Protein AF-A0A843JTX2-F1 (afdb_monomer_lite)

Secondary structure (DSSP, 8-state):
-PPPPHHHH-TTHHHHHHHHHTT--HHHHHHHHHHHH-----HHHHHHHHHHT--HHHHHHHHHHHHHHHHHHHHHHHHHHHHHHHHHHHHHHHHHHHHHHHHHHHHHHHHHHTT--

Structure (mmCIF, N/CA/C/O backbone):
data_AF-A0A843JTX2-F1
#
_entry.id   AF-A0A843JTX2-F1
#
loop_
_atom_site.group_PDB
_atom_site.id
_atom_site.type_symbol
_atom_site.label_atom_id
_atom_site.label_alt_id
_atom_site.label_comp_id
_atom_site.label_asym_id
_atom_site.label_entity_id
_atom_site.label_seq_id
_atom_site.pdbx_PDB_ins_code
_atom_site.Cartn_x
_atom_site.Cartn_y
_atom_site.Cartn_z
_atom_site.occupancy
_atom_site.B_iso_or_equiv
_atom_site.auth_seq_id
_atom_site.auth_comp_id
_atom_site.auth_asym_id
_atom_site.auth_atom_id
_atom_site.pdbx_PDB_model_num
ATOM 1 N N . MET A 1 1 ? -1.278 -16.290 30.632 1.00 56.28 1 MET A N 1
ATOM 2 C CA . MET A 1 1 ? -1.118 -15.444 29.424 1.00 56.28 1 MET A CA 1
ATOM 3 C C . MET A 1 1 ? -1.888 -14.149 29.629 1.00 56.28 1 MET A C 1
ATOM 5 O O . MET A 1 1 ? -2.967 -14.223 30.205 1.00 56.28 1 MET A O 1
ATOM 9 N N . PRO A 1 2 ? -1.372 -12.987 29.195 1.00 69.88 2 PRO A N 1
ATOM 10 C CA . PRO A 1 2 ? -2.163 -11.760 29.187 1.00 69.88 2 PRO A CA 1
ATOM 11 C C . PRO A 1 2 ? -3.380 -11.914 28.252 1.00 69.88 2 PRO A C 1
ATOM 13 O O . PRO A 1 2 ? -3.271 -12.606 27.235 1.00 69.88 2 PRO A O 1
ATOM 16 N N . PRO A 1 3 ? -4.532 -11.305 28.583 1.00 78.19 3 PRO A N 1
ATOM 17 C CA . PRO A 1 3 ? -5.729 -11.385 27.753 1.00 78.19 3 PRO A CA 1
ATOM 18 C C . PRO A 1 3 ? -5.487 -10.757 26.373 1.00 78.19 3 PRO A C 1
ATOM 20 O O . PRO A 1 3 ? -4.837 -9.713 26.260 1.00 78.19 3 PRO A O 1
ATOM 23 N N . LYS A 1 4 ? -6.016 -11.401 25.323 1.00 81.12 4 LYS A N 1
ATOM 24 C CA . LYS A 1 4 ? -5.982 -10.872 23.950 1.00 81.12 4 LYS A CA 1
ATOM 25 C C . LYS A 1 4 ? -6.762 -9.561 23.877 1.00 81.12 4 LYS A C 1
ATOM 27 O O . LYS A 1 4 ? -7.789 -9.396 24.536 1.00 81.12 4 LYS A O 1
ATOM 32 N N . SER A 1 5 ? -6.269 -8.618 23.081 1.00 84.38 5 SER A N 1
ATOM 33 C CA . SER A 1 5 ? -6.953 -7.332 22.906 1.00 84.38 5 SER A CA 1
ATOM 34 C C . SER A 1 5 ? -8.237 -7.500 22.087 1.00 84.38 5 SER A C 1
ATOM 36 O O . SER A 1 5 ? -8.324 -8.400 21.257 1.00 84.38 5 SER A O 1
ATOM 38 N N . LYS A 1 6 ? -9.213 -6.593 22.250 1.00 85.75 6 LYS A N 1
ATOM 39 C CA . LYS A 1 6 ? -10.437 -6.596 21.422 1.00 85.75 6 LYS A CA 1
ATOM 40 C C . LYS A 1 6 ? -10.142 -6.561 19.918 1.00 85.75 6 LYS A C 1
ATOM 42 O O . LYS A 1 6 ? -10.883 -7.147 19.150 1.00 85.75 6 LYS A O 1
ATOM 47 N N . VAL A 1 7 ? -9.036 -5.927 19.523 1.00 88.38 7 VAL A N 1
ATOM 48 C CA . VAL A 1 7 ? -8.571 -5.896 18.129 1.00 88.38 7 VAL A CA 1
ATOM 49 C C . VAL A 1 7 ? -8.230 -7.303 17.634 1.00 88.38 7 VAL A C 1
ATOM 51 O O . VAL A 1 7 ? -8.667 -7.689 16.564 1.00 88.38 7 VAL A O 1
ATOM 54 N N . GLU A 1 8 ? -7.499 -8.091 18.427 1.00 86.75 8 GLU A N 1
ATOM 55 C CA . GLU A 1 8 ? -7.078 -9.463 18.078 1.00 86.75 8 GLU A CA 1
ATOM 56 C C . GLU A 1 8 ? -8.222 -10.486 18.122 1.00 86.75 8 GLU A C 1
ATOM 58 O O . GLU A 1 8 ? -8.063 -11.601 17.632 1.00 86.75 8 GLU A O 1
ATOM 63 N N . LEU A 1 9 ? -9.341 -10.134 18.757 1.00 89.88 9 LEU A N 1
ATOM 64 C CA . LEU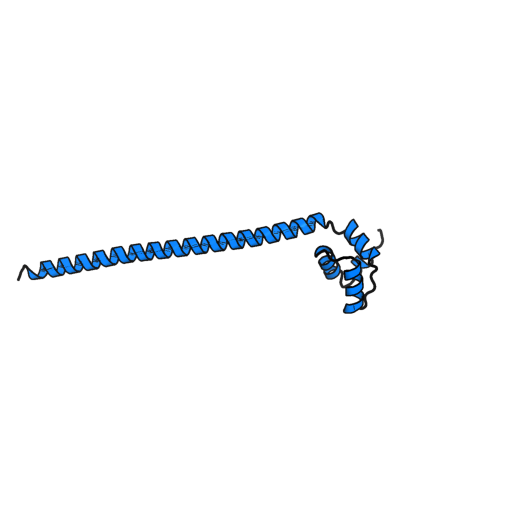 A 1 9 ? -10.541 -10.967 18.850 1.00 89.88 9 LEU A CA 1
ATOM 65 C C . LEU A 1 9 ? -11.588 -10.617 17.784 1.00 89.88 9 LEU A C 1
ATOM 67 O O . LEU A 1 9 ? -12.553 -11.360 17.632 1.00 89.88 9 LEU A O 1
ATOM 71 N N . SER A 1 10 ? -11.410 -9.504 17.071 1.00 90.62 10 SER A N 1
ATOM 72 C CA . SER A 1 10 ? -12.310 -9.086 15.999 1.00 90.62 10 SER A CA 1
ATOM 73 C C . SER A 1 10 ? -12.211 -10.040 14.808 1.00 90.62 10 SER A C 1
ATOM 75 O O . SER A 1 10 ? -11.118 -10.444 14.404 1.00 90.62 10 SER A O 1
ATOM 77 N N . ILE A 1 11 ? -13.357 -10.352 14.200 1.00 93.00 11 ILE A N 1
ATOM 78 C CA . ILE A 1 11 ? -13.433 -11.085 12.924 1.00 93.00 11 ILE A CA 1
ATOM 79 C C . ILE A 1 11 ? -12.762 -10.268 11.805 1.00 93.00 11 ILE A C 1
ATOM 81 O O . ILE A 1 11 ? -12.136 -10.827 10.906 1.00 93.00 11 ILE A O 1
ATOM 85 N N . HIS A 1 12 ? -12.801 -8.939 11.918 1.00 92.81 12 HIS A N 1
ATOM 86 C CA . HIS A 1 12 ? -12.227 -7.980 10.975 1.00 92.81 12 HIS A CA 1
ATOM 87 C C . HIS A 1 12 ? -10.762 -7.641 11.289 1.00 92.81 12 HIS A C 1
ATOM 89 O O . HIS A 1 12 ? -10.227 -6.643 10.810 1.00 92.81 12 HIS A O 1
ATOM 95 N N . TYR A 1 13 ? -10.072 -8.469 12.083 1.00 90.81 13 TYR A N 1
ATOM 96 C CA . TYR A 1 13 ? -8.693 -8.229 12.516 1.00 90.81 13 TYR A CA 1
ATOM 97 C C . TYR A 1 13 ? -7.739 -7.840 11.374 1.00 90.81 13 TYR A C 1
ATOM 99 O O . TYR A 1 13 ? -7.014 -6.850 11.490 1.00 90.81 13 TYR A O 1
ATOM 107 N N . ASN A 1 14 ? -7.741 -8.596 10.270 1.00 87.94 14 ASN A N 1
ATOM 108 C CA . ASN A 1 14 ? -6.837 -8.349 9.140 1.00 87.94 14 ASN A CA 1
ATOM 109 C C . ASN A 1 14 ? -7.071 -6.965 8.522 1.00 87.94 14 ASN A C 1
ATOM 111 O O . ASN A 1 14 ? -6.127 -6.217 8.282 1.00 87.94 14 ASN A O 1
ATOM 115 N N . GLU A 1 15 ? -8.335 -6.597 8.345 1.00 91.06 15 GLU A N 1
ATOM 116 C CA . GLU A 1 15 ? -8.736 -5.314 7.780 1.00 91.06 15 GLU A CA 1
ATOM 117 C C . GLU A 1 15 ? -8.380 -4.146 8.707 1.00 91.06 15 GLU A C 1
ATOM 119 O O . GLU A 1 15 ? -7.826 -3.137 8.267 1.00 91.06 15 GLU A O 1
ATOM 124 N N . ILE A 1 16 ? -8.592 -4.308 10.017 1.00 91.19 16 ILE A N 1
ATOM 125 C CA . ILE A 1 16 ? -8.168 -3.331 11.026 1.00 91.19 16 ILE A CA 1
ATOM 126 C C . ILE A 1 16 ? -6.660 -3.095 10.938 1.00 91.19 16 ILE A C 1
ATOM 128 O O . ILE A 1 16 ? -6.200 -1.948 10.938 1.00 91.19 16 ILE A O 1
ATOM 132 N N . VAL A 1 17 ? -5.877 -4.173 10.864 1.00 89.69 17 VAL A N 1
ATOM 133 C CA . VAL A 1 17 ? -4.420 -4.099 10.731 1.00 89.69 17 VAL A CA 1
ATOM 134 C C . VAL A 1 17 ? -4.036 -3.361 9.451 1.00 89.69 17 VAL A C 1
ATOM 136 O O . VAL A 1 17 ? -3.211 -2.445 9.514 1.00 89.69 17 VAL A O 1
ATOM 139 N N . ASP A 1 18 ? -4.658 -3.686 8.321 1.00 89.31 18 ASP A N 1
ATOM 140 C CA . ASP A 1 18 ? -4.372 -3.056 7.033 1.00 89.31 18 ASP A CA 1
ATOM 141 C C . ASP A 1 18 ? -4.687 -1.559 7.031 1.00 89.31 18 ASP A C 1
ATOM 143 O O . ASP A 1 18 ? -3.856 -0.758 6.590 1.00 89.31 18 ASP A O 1
ATOM 147 N N . LEU A 1 19 ? -5.820 -1.148 7.607 1.00 90.56 19 LEU A N 1
ATOM 148 C CA . LEU A 1 19 ? -6.178 0.262 7.759 1.00 90.56 19 LEU A CA 1
ATOM 149 C C . LEU A 1 19 ? -5.172 1.006 8.648 1.00 90.56 19 LEU A C 1
ATOM 151 O O . LEU A 1 19 ? -4.711 2.100 8.306 1.00 90.56 19 LEU A O 1
ATOM 155 N N . LEU A 1 20 ? -4.766 0.413 9.774 1.00 89.44 20 LEU A N 1
ATOM 156 C CA . LEU A 1 20 ? -3.766 1.015 10.662 1.00 89.44 20 LEU A CA 1
ATOM 157 C C . LEU A 1 20 ? -2.383 1.113 9.990 1.00 89.44 20 LEU A C 1
ATOM 159 O O . LEU A 1 20 ? -1.677 2.111 10.185 1.00 89.44 20 LEU A O 1
ATOM 163 N N . LEU A 1 21 ? -2.007 0.121 9.174 1.00 84.88 21 LEU A N 1
ATOM 164 C CA . LEU A 1 21 ? -0.782 0.092 8.363 1.00 84.88 21 LEU A CA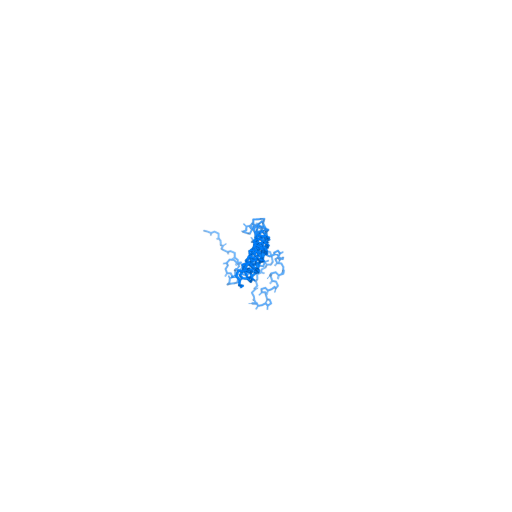 1
ATOM 165 C C . LEU A 1 21 ? -0.845 0.993 7.121 1.00 84.88 21 LEU A C 1
ATOM 167 O O . LEU A 1 21 ? 0.195 1.369 6.568 1.00 84.88 21 LEU A O 1
ATOM 171 N N . ALA A 1 22 ? -2.039 1.348 6.650 1.00 85.31 22 ALA A N 1
ATOM 172 C CA . ALA A 1 22 ? -2.244 2.366 5.622 1.00 85.31 22 ALA A CA 1
ATOM 173 C C . ALA A 1 22 ? -1.967 3.784 6.144 1.00 85.31 22 ALA A C 1
ATOM 175 O O . ALA A 1 22 ? -1.773 4.697 5.349 1.00 85.31 22 ALA A O 1
ATOM 176 N N . GLY A 1 23 ? -1.861 3.949 7.465 1.00 85.50 23 GLY A N 1
ATOM 177 C CA . GLY A 1 23 ? -1.608 5.232 8.110 1.00 85.50 23 GLY A CA 1
ATOM 178 C C . GLY A 1 23 ? -2.859 5.862 8.711 1.00 85.50 23 GLY A C 1
ATOM 179 O O . GLY A 1 23 ? -2.743 6.922 9.326 1.00 85.50 23 GLY A O 1
ATOM 180 N N . ASN A 1 24 ? -4.017 5.198 8.626 1.00 90.88 24 ASN A N 1
ATOM 181 C CA . ASN A 1 24 ? -5.256 5.717 9.188 1.00 90.88 24 ASN A CA 1
ATOM 182 C C . ASN A 1 24 ? -5.150 5.902 10.711 1.00 90.88 24 ASN A C 1
ATOM 184 O O . ASN A 1 24 ? -4.379 5.228 11.420 1.00 90.88 24 ASN A O 1
ATOM 188 N N . SER A 1 25 ? -5.906 6.877 11.216 1.00 92.19 25 SER A N 1
ATOM 189 C CA . SER A 1 25 ? -5.971 7.172 12.646 1.00 92.19 25 SER A CA 1
ATOM 190 C C . SER A 1 25 ? -6.851 6.145 13.362 1.00 92.19 25 SER A C 1
ATOM 192 O O . SER A 1 25 ? -7.812 5.639 12.790 1.00 92.19 25 SER A O 1
ATOM 194 N N . GLY A 1 26 ? -6.572 5.862 14.640 1.00 93.12 26 GLY A N 1
ATOM 195 C CA . GLY A 1 26 ? -7.429 4.969 15.426 1.00 93.12 26 GLY A CA 1
ATOM 196 C C . GLY A 1 26 ? -8.870 5.475 15.572 1.00 93.12 26 GLY A C 1
ATOM 197 O O . GLY A 1 26 ? -9.761 4.668 15.787 1.00 93.12 26 GLY A O 1
ATOM 198 N N . ARG A 1 27 ? -9.112 6.790 15.433 1.00 95.88 27 ARG A N 1
ATOM 199 C CA . ARG A 1 27 ? -10.469 7.366 15.404 1.00 95.88 27 ARG A CA 1
ATOM 200 C C . ARG A 1 27 ? -11.193 6.981 14.120 1.00 95.88 27 ARG A C 1
ATOM 202 O O . ARG A 1 27 ? -12.246 6.376 14.198 1.00 95.88 27 ARG A O 1
ATOM 209 N N . TYR A 1 28 ? -10.556 7.213 12.972 1.00 96.56 28 TYR A N 1
ATOM 210 C CA . TYR A 1 28 ? -11.109 6.822 11.676 1.00 96.56 28 TYR A CA 1
ATOM 211 C C . TYR A 1 28 ? -11.454 5.330 11.634 1.00 96.56 28 TYR A C 1
ATOM 213 O O . TYR A 1 28 ? -12.549 4.963 11.237 1.00 96.56 28 TYR A O 1
ATOM 221 N N . VAL A 1 29 ? -10.539 4.469 12.092 1.00 95.50 29 VAL A N 1
ATOM 222 C CA . VAL A 1 29 ? -10.774 3.018 12.094 1.00 95.50 29 VAL A CA 1
ATOM 223 C C . VAL A 1 29 ? -11.887 2.629 13.074 1.00 95.50 29 VAL A C 1
ATOM 225 O O . VAL A 1 29 ? -12.692 1.766 12.758 1.00 95.50 29 VAL A O 1
ATOM 228 N N . SER A 1 30 ? -11.973 3.280 14.237 1.00 96.50 30 SER A N 1
ATOM 229 C CA . SER A 1 30 ? -13.077 3.079 15.188 1.00 96.50 30 SER A CA 1
ATOM 230 C C . SER A 1 30 ? -14.431 3.427 14.568 1.00 96.50 30 SER A C 1
ATOM 232 O O . SER A 1 30 ? -15.382 2.671 14.735 1.00 96.50 30 SER A O 1
ATOM 234 N N . ASP A 1 31 ? -14.515 4.563 13.878 1.00 97.19 31 ASP A N 1
ATOM 235 C CA . ASP A 1 31 ? -15.758 5.028 13.259 1.00 97.19 31 ASP A CA 1
ATOM 236 C C . ASP A 1 31 ? -16.135 4.143 12.064 1.00 97.19 31 ASP A C 1
ATOM 238 O O . ASP A 1 31 ? -17.291 3.769 11.912 1.00 97.19 31 ASP A O 1
ATOM 242 N N . TYR A 1 32 ? -15.149 3.729 11.264 1.00 96.06 32 TYR A N 1
ATOM 243 C CA . TYR A 1 32 ? -15.330 2.795 10.153 1.00 96.06 32 TYR A CA 1
ATOM 244 C C . TYR A 1 32 ? -15.920 1.455 10.610 1.00 96.06 32 TYR A C 1
ATOM 246 O O . TYR A 1 32 ? -16.930 1.014 10.072 1.00 96.06 32 TYR A O 1
ATOM 254 N N . LEU A 1 33 ? -15.344 0.837 11.647 1.00 95.62 33 LEU A N 1
ATOM 255 C CA . LEU A 1 33 ? -15.841 -0.432 12.189 1.00 95.62 33 LEU A CA 1
ATOM 256 C C . LEU A 1 33 ? -17.266 -0.319 12.735 1.00 95.62 33 LEU A C 1
ATOM 258 O O . LEU A 1 33 ? -18.065 -1.244 12.585 1.00 95.62 33 LEU A O 1
ATOM 262 N N . LEU A 1 34 ? -17.584 0.816 13.359 1.00 95.75 34 LEU A N 1
ATOM 263 C CA . LEU A 1 34 ? -18.922 1.071 13.870 1.00 95.75 34 LEU A CA 1
ATOM 264 C C . LEU A 1 34 ? -19.933 1.250 12.731 1.00 95.75 34 LEU A C 1
ATOM 266 O O . LEU A 1 34 ? -21.047 0.754 12.837 1.00 95.75 34 LEU A O 1
ATOM 270 N N . ASN A 1 35 ? -19.553 1.933 11.654 1.00 96.12 35 ASN A N 1
ATOM 271 C CA . ASN A 1 35 ? -20.463 2.234 10.553 1.00 96.12 35 ASN A CA 1
ATOM 272 C C . ASN A 1 35 ? -20.680 1.036 9.620 1.00 96.12 35 ASN A C 1
ATOM 274 O O . ASN A 1 35 ? -21.816 0.769 9.244 1.00 96.12 35 ASN A O 1
ATOM 278 N N . GLU A 1 36 ? -19.619 0.309 9.266 1.00 96.06 36 GLU A N 1
ATOM 279 C CA . GLU A 1 36 ? -19.704 -0.796 8.299 1.00 96.06 36 GLU A CA 1
ATOM 280 C C . GLU A 1 36 ? -20.129 -2.117 8.944 1.00 96.06 36 GLU A C 1
ATOM 282 O O . GLU A 1 36 ? -20.899 -2.882 8.367 1.00 96.06 36 GLU A O 1
ATOM 287 N N . TYR A 1 37 ? -19.640 -2.393 10.156 1.00 94.38 37 TYR A N 1
ATOM 288 C CA . TYR A 1 37 ? -19.790 -3.704 10.795 1.00 94.38 37 TYR A CA 1
ATOM 289 C C . TYR A 1 37 ? -20.550 -3.651 12.122 1.00 94.38 37 TYR A C 1
ATOM 291 O O . TYR A 1 37 ? -20.724 -4.680 12.775 1.00 94.38 37 TYR A O 1
ATOM 299 N N . ASN A 1 38 ? -20.994 -2.461 12.547 1.00 93.69 38 ASN A N 1
ATOM 300 C CA . ASN A 1 38 ? -21.580 -2.230 13.869 1.00 93.69 38 ASN A CA 1
ATOM 301 C C . ASN A 1 38 ? -20.674 -2.732 15.019 1.00 93.69 38 ASN A C 1
ATOM 303 O O . ASN A 1 38 ? -21.142 -3.090 16.103 1.00 93.69 38 ASN A O 1
ATOM 307 N N . GLU A 1 39 ? -19.354 -2.768 14.791 1.00 92.00 39 GLU A N 1
ATOM 308 C CA . GLU A 1 39 ? -18.375 -3.281 15.744 1.00 92.00 39 GLU A CA 1
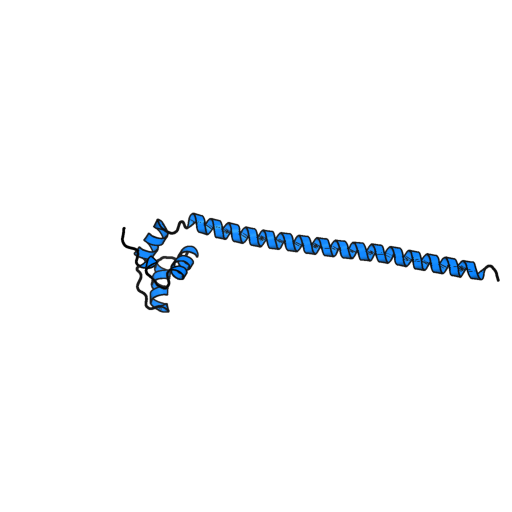ATOM 309 C C . GLU A 1 39 ? -17.754 -2.136 16.553 1.00 92.00 39 GLU A C 1
ATOM 311 O O . GLU A 1 39 ? -17.087 -1.239 16.035 1.00 92.00 39 GLU A O 1
ATOM 316 N N . LYS A 1 40 ? -17.925 -2.182 17.879 1.00 93.69 40 LYS A N 1
ATOM 317 C CA . LYS A 1 40 ? -17.447 -1.120 18.771 1.00 93.69 40 LYS A CA 1
ATOM 318 C C . LYS A 1 40 ? -16.066 -1.422 19.351 1.00 93.69 40 LYS A C 1
ATOM 320 O O . LYS A 1 40 ? -15.934 -1.987 20.443 1.00 93.69 40 LYS A O 1
ATOM 325 N N . ILE A 1 41 ? -15.026 -0.936 18.676 1.00 93.75 41 ILE A N 1
ATOM 326 C CA . ILE A 1 41 ? -13.646 -0.930 19.184 1.00 93.75 41 ILE A CA 1
ATOM 327 C C . ILE A 1 41 ? -13.218 0.501 19.494 1.00 93.75 41 ILE A C 1
ATOM 329 O O . ILE A 1 41 ? -13.302 1.379 18.650 1.00 93.75 41 ILE A O 1
ATOM 333 N N . SER A 1 42 ? -12.712 0.760 20.704 1.00 94.69 42 SER A N 1
ATOM 334 C CA . SER A 1 42 ? -12.292 2.119 21.057 1.00 94.69 42 SER A CA 1
ATOM 335 C C . SER A 1 42 ? -11.037 2.550 20.291 1.00 94.69 42 SER A C 1
ATOM 337 O O . SER A 1 42 ? -10.052 1.811 20.201 1.00 94.69 42 SER A O 1
ATOM 339 N N . TYR A 1 43 ? -11.009 3.809 19.846 1.00 94.25 43 TYR A N 1
ATOM 340 C CA . TYR A 1 43 ? -9.819 4.415 19.237 1.00 94.25 43 TYR A CA 1
ATOM 341 C C . TYR A 1 43 ? -8.564 4.303 20.125 1.00 94.25 43 TYR A C 1
ATOM 343 O O . TYR A 1 43 ? -7.445 4.206 19.620 1.00 94.25 43 TYR A O 1
ATOM 351 N N . LYS A 1 44 ? -8.732 4.287 21.460 1.00 94.19 44 LYS A N 1
ATOM 352 C CA . LYS A 1 44 ? -7.637 4.063 22.417 1.00 94.19 44 LYS A CA 1
ATOM 353 C C . LYS A 1 44 ? -7.055 2.656 22.277 1.00 94.19 44 LYS A C 1
ATOM 355 O O . LYS A 1 44 ? -5.836 2.525 22.226 1.00 94.19 44 LYS A O 1
ATOM 360 N N . ALA A 1 45 ? -7.897 1.625 22.180 1.00 92.31 45 ALA A N 1
ATOM 361 C CA . ALA A 1 45 ? -7.442 0.250 21.983 1.00 92.31 45 ALA A CA 1
ATOM 362 C C . ALA A 1 45 ? -6.683 0.098 20.657 1.00 92.31 45 ALA A C 1
ATOM 364 O O . ALA A 1 45 ? -5.596 -0.477 20.642 1.00 92.31 45 ALA A O 1
ATOM 365 N N . LEU A 1 46 ? -7.197 0.700 19.580 1.00 93.81 46 LEU A N 1
ATOM 366 C CA . LEU A 1 46 ? -6.551 0.714 18.264 1.00 93.81 46 LEU A CA 1
ATOM 367 C C . LEU A 1 46 ? -5.191 1.421 18.295 1.00 93.81 46 LEU A C 1
ATOM 369 O O . LEU A 1 46 ? -4.213 0.907 17.758 1.00 93.81 46 LEU A O 1
ATOM 373 N N . ASN A 1 47 ? -5.091 2.568 18.970 1.00 91.50 47 ASN A N 1
ATOM 374 C CA . ASN A 1 47 ? -3.827 3.296 19.101 1.00 91.50 47 ASN A CA 1
ATOM 375 C C . ASN A 1 47 ? -2.797 2.532 19.945 1.00 91.50 47 ASN A C 1
ATOM 377 O O . ASN A 1 47 ? -1.624 2.481 19.578 1.00 91.50 47 ASN A O 1
ATOM 381 N N . THR A 1 48 ? -3.219 1.910 21.049 1.00 90.19 48 THR A N 1
ATOM 382 C CA . THR A 1 48 ? -2.346 1.063 21.875 1.00 90.19 48 THR A CA 1
ATOM 383 C C . THR A 1 48 ? -1.861 -0.150 21.089 1.00 90.19 48 THR A C 1
ATOM 385 O O . THR A 1 48 ? -0.670 -0.456 21.104 1.00 90.19 48 THR A O 1
ATOM 388 N N . TYR A 1 49 ? -2.755 -0.804 20.345 1.00 90.06 49 TYR A N 1
ATOM 389 C CA . TYR A 1 49 ? -2.401 -1.907 19.458 1.00 90.06 49 TYR A CA 1
ATOM 390 C C . TYR A 1 49 ? -1.403 -1.452 18.381 1.00 90.06 49 TYR A C 1
ATOM 392 O O . TYR A 1 49 ? -0.336 -2.047 18.225 1.00 90.06 49 TYR A O 1
ATOM 400 N N . LYS A 1 50 ? -1.676 -0.324 17.716 1.00 87.81 50 LYS A N 1
ATOM 401 C CA . LYS A 1 50 ? -0.777 0.281 16.726 1.00 87.81 50 LYS A CA 1
ATOM 402 C C . LYS A 1 50 ? 0.600 0.606 17.304 1.00 87.81 50 LYS A C 1
ATOM 404 O O . LYS A 1 50 ? 1.589 0.429 16.612 1.00 87.81 50 LYS A O 1
ATOM 409 N N . LYS A 1 51 ? 0.685 1.061 18.555 1.00 84.75 51 LYS A N 1
ATOM 410 C CA . LYS A 1 51 ? 1.960 1.380 19.215 1.00 84.75 51 LYS A CA 1
ATOM 411 C C . LYS A 1 51 ? 2.744 0.128 19.624 1.00 84.75 51 LYS A C 1
ATOM 413 O O . LYS A 1 51 ? 3.960 0.102 19.467 1.00 84.75 51 LYS A O 1
ATOM 418 N N . ASN A 1 52 ? 2.059 -0.881 20.162 1.00 83.06 52 ASN A N 1
ATOM 419 C CA . ASN A 1 52 ? 2.696 -2.020 20.831 1.00 83.06 52 ASN A CA 1
ATOM 420 C C . ASN A 1 52 ? 2.907 -3.233 19.918 1.00 83.06 52 ASN A C 1
ATOM 422 O O . ASN A 1 52 ? 3.809 -4.030 20.160 1.00 83.06 52 ASN A O 1
ATOM 426 N N . LYS A 1 53 ? 2.046 -3.414 18.912 1.00 80.12 53 LYS A N 1
ATOM 427 C CA . LY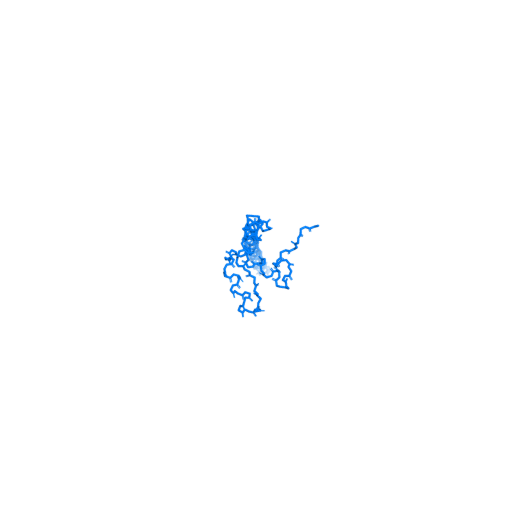S A 1 53 ? 2.012 -4.608 18.054 1.00 80.12 53 LYS A CA 1
ATOM 428 C C . LYS A 1 53 ? 2.370 -4.296 16.608 1.00 80.12 53 LYS A C 1
ATOM 430 O O . LYS A 1 53 ? 3.027 -5.103 15.957 1.00 80.12 53 LYS A O 1
ATOM 435 N N . LEU A 1 54 ? 2.002 -3.115 16.112 1.00 74.62 54 LEU A N 1
ATOM 436 C CA . LEU A 1 54 ? 2.392 -2.687 14.773 1.00 74.62 54 LEU A CA 1
ATOM 437 C C . LEU A 1 54 ? 3.706 -1.917 14.847 1.00 74.62 54 LEU A C 1
ATOM 439 O O . LEU A 1 54 ? 3.766 -0.758 15.243 1.00 74.62 54 LEU A O 1
ATOM 443 N N . ASN A 1 55 ? 4.790 -2.541 14.393 1.00 66.44 55 ASN A N 1
ATOM 444 C CA . ASN A 1 55 ? 6.022 -1.806 14.143 1.00 66.44 55 ASN A CA 1
ATOM 445 C C . ASN A 1 55 ? 5.855 -1.007 12.837 1.00 66.44 55 ASN A C 1
ATOM 447 O O . ASN A 1 55 ? 6.346 -1.395 11.776 1.00 66.44 55 ASN A O 1
ATOM 451 N N . VAL A 1 56 ? 5.096 0.095 12.903 1.00 58.91 56 VAL A N 1
ATOM 452 C CA . VAL A 1 56 ? 4.702 0.932 11.753 1.00 58.91 56 VAL A CA 1
ATOM 453 C C . VAL A 1 56 ? 5.926 1.367 10.934 1.00 58.91 56 VAL A C 1
ATOM 455 O O . VAL A 1 56 ? 5.857 1.433 9.709 1.00 58.91 56 VAL A O 1
ATOM 458 N N . LYS A 1 57 ? 7.089 1.554 11.580 1.00 56.69 57 LYS A N 1
ATOM 459 C CA . LYS A 1 57 ? 8.369 1.833 10.903 1.00 56.69 57 LYS A CA 1
ATOM 460 C C . LYS A 1 57 ? 8.816 0.696 9.976 1.00 56.69 57 LYS A C 1
ATOM 462 O O . LYS A 1 57 ? 9.307 0.968 8.884 1.00 56.69 57 LYS A O 1
ATOM 467 N N . ALA A 1 58 ? 8.650 -0.563 10.377 1.00 56.69 58 ALA A N 1
ATOM 468 C CA . ALA A 1 58 ? 9.034 -1.718 9.566 1.00 56.69 58 ALA A CA 1
ATOM 469 C C . ALA A 1 58 ? 8.089 -1.915 8.368 1.00 56.69 58 ALA A C 1
ATOM 471 O O . ALA A 1 58 ? 8.545 -2.187 7.258 1.00 56.69 58 ALA A O 1
ATOM 472 N N . ALA A 1 59 ? 6.784 -1.715 8.561 1.00 56.91 59 ALA A N 1
ATOM 473 C CA . ALA A 1 59 ? 5.796 -1.841 7.490 1.00 56.91 59 ALA A CA 1
ATOM 474 C C . ALA A 1 59 ? 5.862 -0.685 6.474 1.00 56.91 59 ALA A C 1
ATOM 476 O O . ALA A 1 59 ? 5.783 -0.921 5.268 1.00 56.91 59 ALA A O 1
ATOM 477 N N . ALA A 1 60 ? 6.097 0.551 6.930 1.00 59.09 60 ALA A N 1
ATOM 478 C CA . ALA A 1 60 ? 6.341 1.691 6.045 1.00 59.09 60 ALA A CA 1
ATOM 479 C C . ALA A 1 60 ? 7.603 1.480 5.192 1.00 59.09 60 ALA A C 1
ATOM 481 O O . ALA A 1 60 ? 7.565 1.683 3.979 1.00 59.09 60 ALA A O 1
ATOM 482 N N . LYS A 1 61 ? 8.691 0.970 5.794 1.00 55.44 61 LYS A N 1
ATOM 483 C CA . LYS A 1 61 ? 9.896 0.561 5.053 1.00 55.44 61 LYS A CA 1
ATOM 484 C C . LYS A 1 61 ? 9.587 -0.511 4.003 1.00 55.44 61 LYS A C 1
ATOM 486 O O . LYS A 1 61 ? 10.037 -0.379 2.871 1.00 55.44 61 LYS A O 1
ATOM 491 N N . ARG A 1 62 ? 8.777 -1.528 4.328 1.00 60.84 62 ARG A N 1
ATOM 492 C CA . ARG A 1 62 ? 8.359 -2.555 3.353 1.00 60.84 62 ARG A CA 1
ATOM 493 C C . ARG A 1 62 ? 7.578 -1.961 2.177 1.00 60.84 62 ARG A C 1
ATOM 495 O O . ARG A 1 62 ? 7.919 -2.267 1.041 1.00 60.84 62 ARG A O 1
ATOM 502 N N . LYS A 1 63 ? 6.609 -1.068 2.418 1.00 61.41 63 LYS A N 1
ATOM 503 C CA . LYS A 1 63 ? 5.860 -0.389 1.339 1.00 61.41 63 LYS A CA 1
ATOM 504 C C . LYS A 1 63 ? 6.759 0.478 0.447 1.00 61.41 63 LYS A C 1
ATOM 506 O O . LYS A 1 63 ? 6.542 0.528 -0.763 1.00 61.41 63 LYS A O 1
ATOM 511 N N . ILE A 1 64 ? 7.767 1.143 1.018 1.00 59.59 64 ILE A N 1
ATOM 512 C CA . ILE A 1 64 ? 8.761 1.912 0.247 1.00 59.59 64 ILE A CA 1
ATOM 513 C C . ILE A 1 64 ? 9.580 0.971 -0.645 1.00 59.59 64 ILE A C 1
ATOM 515 O O . ILE A 1 64 ? 9.632 1.184 -1.855 1.00 59.59 64 ILE A O 1
ATOM 519 N N . ILE A 1 65 ? 10.115 -0.116 -0.079 1.00 60.84 65 ILE A N 1
ATOM 520 C CA . ILE A 1 65 ? 10.880 -1.130 -0.821 1.00 60.84 65 ILE A CA 1
ATOM 521 C C . ILE A 1 65 ? 10.033 -1.753 -1.939 1.00 60.84 65 ILE A C 1
ATOM 523 O O . ILE A 1 65 ? 10.519 -1.973 -3.045 1.00 60.84 65 ILE A O 1
ATOM 527 N N . GLU A 1 66 ? 8.752 -2.025 -1.694 1.00 66.81 66 GLU A N 1
ATOM 528 C CA . GLU A 1 66 ? 7.861 -2.604 -2.700 1.00 66.81 66 GLU A CA 1
ATOM 529 C C . GLU A 1 66 ? 7.570 -1.624 -3.852 1.00 66.81 66 GLU A C 1
ATOM 531 O O . GLU A 1 66 ? 7.590 -2.013 -5.024 1.00 66.81 66 GLU A O 1
ATOM 536 N N . LYS A 1 67 ? 7.372 -0.331 -3.548 1.00 67.56 67 LYS A N 1
ATOM 537 C CA . LYS A 1 67 ? 7.261 0.727 -4.568 1.00 67.56 67 LYS A CA 1
ATOM 538 C C . LYS A 1 67 ? 8.548 0.868 -5.381 1.00 67.56 67 LYS A C 1
ATOM 540 O O . LYS A 1 67 ? 8.475 1.025 -6.601 1.00 67.56 67 LYS A O 1
ATOM 545 N N . GLU A 1 68 ? 9.711 0.797 -4.740 1.00 62.41 68 GLU A N 1
ATOM 546 C CA . GLU A 1 68 ? 11.006 0.837 -5.425 1.00 62.41 68 GLU A CA 1
ATOM 547 C C . GLU A 1 68 ? 11.215 -0.382 -6.322 1.00 62.41 68 GLU A C 1
ATOM 549 O O . GLU A 1 68 ? 11.571 -0.213 -7.487 1.00 62.41 68 GLU A O 1
ATOM 554 N N . LYS A 1 69 ? 10.890 -1.592 -5.847 1.00 60.25 69 LYS A N 1
ATOM 555 C CA . LYS A 1 69 ? 10.918 -2.815 -6.664 1.00 60.25 69 LYS A CA 1
ATOM 556 C C . LYS A 1 69 ? 10.022 -2.692 -7.895 1.00 60.25 69 LYS A C 1
ATOM 558 O O . LYS A 1 69 ? 10.484 -2.952 -9.003 1.00 60.25 69 LYS A O 1
ATOM 563 N N . LYS A 1 70 ? 8.777 -2.222 -7.742 1.00 65.25 70 LYS A N 1
ATOM 564 C CA . LYS A 1 70 ? 7.858 -1.996 -8.878 1.00 65.25 70 LYS A CA 1
ATOM 565 C C . LYS A 1 70 ? 8.416 -0.975 -9.877 1.00 65.25 70 LYS A C 1
ATOM 567 O O . LYS A 1 70 ? 8.312 -1.179 -11.087 1.00 65.25 70 LYS A O 1
ATOM 572 N N . ARG A 1 71 ? 9.058 0.099 -9.401 1.00 65.56 71 ARG A N 1
ATOM 573 C CA . ARG A 1 71 ? 9.742 1.079 -10.267 1.00 65.56 71 ARG A CA 1
ATOM 574 C C . ARG A 1 71 ? 10.939 0.472 -11.002 1.00 65.56 71 ARG A C 1
ATOM 576 O O . ARG A 1 71 ? 11.090 0.728 -12.195 1.00 65.56 71 ARG A O 1
ATOM 583 N N . LEU A 1 72 ? 11.758 -0.330 -10.324 1.00 59.31 72 LEU A N 1
ATOM 584 C CA . LEU A 1 72 ? 12.908 -1.022 -10.914 1.00 59.31 72 LEU A CA 1
ATOM 585 C C . LEU A 1 72 ? 12.481 -2.021 -11.990 1.00 59.31 72 LEU A C 1
ATOM 587 O O . LEU A 1 72 ? 13.033 -1.991 -13.086 1.00 59.31 72 LEU A O 1
ATOM 591 N N . ILE A 1 73 ? 11.451 -2.827 -11.721 1.00 61.00 73 ILE A N 1
ATOM 592 C CA . ILE A 1 73 ? 10.876 -3.756 -12.701 1.00 61.00 73 ILE A CA 1
ATOM 593 C C . ILE A 1 73 ? 10.404 -2.979 -13.934 1.00 61.00 73 ILE A C 1
ATOM 595 O O . ILE A 1 73 ? 10.830 -3.286 -15.041 1.00 61.00 73 ILE A O 1
ATOM 599 N N . LYS A 1 74 ? 9.629 -1.900 -13.752 1.00 64.62 74 LYS A N 1
ATOM 600 C CA . LYS A 1 74 ? 9.144 -1.060 -14.863 1.00 64.62 74 LYS A CA 1
ATOM 601 C C . LYS A 1 74 ? 10.275 -0.390 -15.657 1.00 64.62 74 LYS A C 1
ATOM 603 O O . LYS A 1 74 ? 10.138 -0.147 -16.853 1.00 64.62 74 LYS A O 1
ATOM 608 N N . LYS A 1 75 ? 11.392 -0.055 -15.005 1.00 64.38 75 LYS A N 1
ATOM 609 C CA . LYS A 1 75 ? 12.579 0.510 -15.666 1.00 64.38 75 LYS A CA 1
ATOM 610 C C . LYS A 1 75 ? 13.332 -0.556 -16.465 1.00 64.38 75 LYS A C 1
ATOM 612 O O . LYS A 1 75 ? 13.795 -0.265 -17.564 1.00 64.38 75 LYS A O 1
ATOM 617 N N . ASN A 1 76 ? 13.433 -1.773 -15.937 1.00 58.72 76 ASN A N 1
ATOM 618 C CA . ASN A 1 76 ? 14.107 -2.885 -16.601 1.00 58.72 76 ASN A CA 1
ATOM 619 C C . ASN A 1 76 ? 13.300 -3.420 -17.789 1.00 58.72 76 ASN A C 1
ATOM 621 O O . ASN A 1 76 ? 13.890 -3.658 -18.836 1.00 58.72 76 ASN A O 1
ATOM 625 N N . THR A 1 77 ? 11.970 -3.503 -17.686 1.00 58.72 77 THR A N 1
ATOM 626 C CA . THR A 1 77 ? 11.110 -3.879 -18.822 1.00 58.72 77 THR A CA 1
ATOM 627 C C . THR A 1 77 ? 11.180 -2.853 -19.949 1.00 58.72 77 THR A C 1
ATOM 629 O O . THR A 1 77 ? 11.342 -3.227 -21.104 1.00 58.72 77 THR A O 1
ATOM 632 N N . LYS A 1 78 ? 11.175 -1.551 -19.627 1.00 60.09 78 LYS A N 1
ATOM 633 C CA . LYS A 1 78 ? 11.400 -0.495 -20.629 1.00 60.09 78 LYS A CA 1
ATOM 634 C C . LYS A 1 78 ? 12.755 -0.630 -21.325 1.00 60.09 78 LYS A C 1
ATOM 636 O O . LYS A 1 78 ? 12.829 -0.462 -22.535 1.00 60.09 78 LYS A O 1
ATOM 641 N N . LYS A 1 79 ? 13.820 -0.941 -20.578 1.00 60.84 79 LYS A N 1
ATOM 642 C CA . LYS A 1 79 ? 15.159 -1.146 -21.152 1.00 60.84 79 LYS A CA 1
ATOM 643 C C . LYS A 1 79 ? 15.233 -2.382 -22.052 1.00 60.84 79 LYS A C 1
ATOM 645 O O . LYS A 1 79 ? 15.890 -2.312 -23.087 1.00 60.84 79 LYS A O 1
ATOM 650 N N . ALA A 1 80 ? 14.582 -3.480 -21.667 1.00 59.50 80 ALA A N 1
ATOM 651 C CA . ALA A 1 80 ? 14.512 -4.696 -22.474 1.00 59.50 80 ALA A CA 1
ATOM 652 C C . ALA A 1 80 ? 13.791 -4.434 -23.806 1.00 59.50 80 ALA A C 1
ATOM 654 O O . ALA A 1 80 ? 14.391 -4.638 -24.856 1.00 59.50 80 ALA A O 1
ATOM 655 N N . ALA A 1 81 ? 12.610 -3.809 -23.761 1.00 61.03 81 ALA A N 1
ATOM 656 C CA . ALA A 1 81 ? 11.858 -3.433 -24.960 1.00 61.03 81 ALA A CA 1
ATOM 657 C C . ALA A 1 81 ? 12.662 -2.512 -25.901 1.00 61.03 81 ALA A C 1
ATOM 659 O O . ALA A 1 81 ? 12.669 -2.696 -27.113 1.00 61.03 81 ALA A O 1
ATOM 660 N N . THR A 1 82 ? 13.418 -1.546 -25.359 1.00 68.38 82 THR A N 1
ATOM 661 C CA . THR A 1 82 ? 14.280 -0.686 -26.196 1.00 68.38 82 THR A CA 1
ATOM 662 C C . THR A 1 82 ? 15.496 -1.401 -26.789 1.00 68.38 82 THR A C 1
ATOM 664 O O . THR A 1 82 ? 16.063 -0.911 -27.763 1.00 68.38 82 THR A O 1
ATOM 667 N N . ARG A 1 83 ? 15.949 -2.512 -26.194 1.00 67.25 83 ARG A N 1
ATOM 668 C CA . ARG A 1 83 ? 17.050 -3.320 -26.738 1.00 67.25 83 ARG A CA 1
ATOM 669 C C . ARG A 1 83 ? 16.565 -4.207 -27.878 1.00 67.25 83 ARG A C 1
ATOM 671 O O . ARG A 1 83 ? 17.245 -4.255 -28.895 1.00 67.25 83 ARG A O 1
ATOM 678 N N . GLU A 1 84 ? 15.404 -4.833 -27.720 1.00 63.91 84 GLU A N 1
ATOM 679 C CA . GLU A 1 84 ? 14.770 -5.650 -28.762 1.00 63.91 84 GLU A CA 1
ATOM 680 C C . GLU A 1 84 ? 14.458 -4.810 -30.005 1.00 63.91 84 GLU A C 1
ATOM 682 O O . GLU A 1 84 ? 14.947 -5.129 -31.083 1.00 63.91 84 GLU A O 1
ATOM 687 N N . ALA A 1 85 ? 13.823 -3.645 -29.838 1.00 63.41 85 ALA A N 1
ATOM 688 C CA . ALA A 1 85 ? 13.533 -2.744 -30.958 1.00 63.41 85 ALA A CA 1
ATOM 689 C C . ALA A 1 85 ? 14.796 -2.278 -31.717 1.00 63.41 85 ALA A C 1
ATOM 691 O O . ALA A 1 85 ? 14.778 -2.093 -32.932 1.00 63.41 85 ALA A O 1
ATOM 692 N N . LYS A 1 86 ? 15.927 -2.091 -31.018 1.00 70.06 86 LYS A N 1
ATOM 693 C CA . LYS A 1 86 ? 17.209 -1.754 -31.664 1.00 70.06 86 LYS A CA 1
ATOM 694 C C . LYS A 1 86 ? 17.824 -2.937 -32.411 1.00 70.06 86 LYS A C 1
ATOM 696 O O . LYS A 1 86 ? 18.492 -2.719 -33.418 1.00 70.06 86 LYS A O 1
ATOM 701 N N . ALA A 1 87 ? 17.637 -4.157 -31.913 1.00 72.62 87 ALA A N 1
ATOM 702 C CA . ALA A 1 87 ? 18.117 -5.363 -32.576 1.00 72.62 87 ALA A CA 1
ATOM 703 C C . ALA A 1 87 ? 17.320 -5.641 -33.860 1.00 72.62 87 ALA A C 1
ATOM 705 O O . ALA A 1 87 ? 17.925 -5.944 -34.884 1.00 72.62 87 ALA A O 1
ATOM 706 N N . GLU A 1 88 ? 16.000 -5.448 -33.833 1.00 74.25 88 GLU A N 1
ATOM 707 C CA . GLU A 1 88 ? 15.131 -5.560 -35.013 1.00 74.25 88 GLU A CA 1
ATOM 708 C C . GLU A 1 88 ? 15.515 -4.550 -36.101 1.00 74.25 88 GLU A C 1
ATOM 710 O O . GLU A 1 88 ? 15.789 -4.950 -37.229 1.00 74.25 88 GLU A O 1
ATOM 715 N N . LEU A 1 89 ? 15.679 -3.269 -35.746 1.00 73.62 89 LEU A N 1
ATOM 716 C CA . LEU A 1 89 ? 16.155 -2.237 -36.680 1.00 73.62 89 LEU A CA 1
ATOM 717 C C . LEU A 1 89 ? 17.527 -2.574 -37.288 1.00 73.62 89 LEU A C 1
ATOM 719 O O . LEU A 1 89 ? 17.780 -2.311 -38.463 1.00 73.62 89 LEU A O 1
ATOM 723 N N . SER A 1 90 ? 18.430 -3.161 -36.497 1.00 74.50 90 SER A N 1
ATOM 724 C CA . SER A 1 90 ? 19.750 -3.582 -36.978 1.00 74.50 90 SER A CA 1
ATOM 725 C C . SER A 1 90 ? 19.669 -4.773 -37.937 1.00 74.50 90 SER A C 1
ATOM 727 O O . SER A 1 90 ? 20.441 -4.834 -38.893 1.00 74.50 90 SER A O 1
ATOM 729 N N . MET A 1 91 ? 18.766 -5.721 -37.682 1.00 75.00 91 MET A N 1
ATOM 730 C CA . MET A 1 91 ? 18.521 -6.881 -38.545 1.00 75.00 91 MET A CA 1
ATOM 731 C C . MET A 1 91 ? 17.878 -6.462 -39.871 1.00 75.00 91 MET A C 1
ATOM 733 O O . MET A 1 91 ? 18.274 -6.942 -40.933 1.00 75.00 91 MET A O 1
ATOM 737 N N . GLU A 1 92 ? 16.931 -5.528 -39.832 1.00 80.81 92 GLU A N 1
ATOM 738 C CA . GLU A 1 92 ? 16.271 -4.981 -41.021 1.00 80.81 92 GLU A CA 1
ATOM 739 C C . GLU A 1 92 ? 17.258 -4.207 -41.914 1.00 80.81 92 GLU A C 1
ATOM 741 O O . GLU A 1 92 ? 17.281 -4.365 -43.135 1.00 80.81 92 GLU A O 1
ATOM 746 N N . ALA A 1 93 ? 18.177 -3.447 -41.310 1.00 82.44 93 ALA A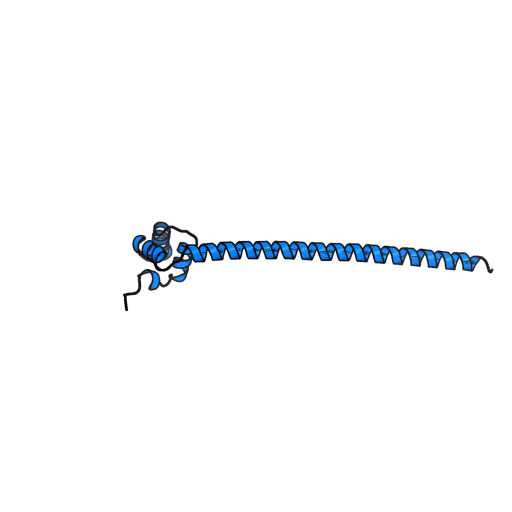 N 1
ATOM 747 C CA . ALA A 1 93 ? 19.254 -2.789 -42.046 1.00 82.44 93 ALA A CA 1
ATOM 748 C C . ALA A 1 93 ? 20.229 -3.795 -42.692 1.00 82.44 93 ALA A C 1
ATOM 750 O O . ALA A 1 93 ? 20.633 -3.615 -43.844 1.00 82.44 93 ALA A O 1
ATOM 751 N N . ALA A 1 94 ? 20.595 -4.862 -41.972 1.00 79.19 94 ALA A N 1
ATOM 752 C CA . ALA A 1 94 ? 21.491 -5.901 -42.480 1.00 79.19 94 ALA A CA 1
ATOM 753 C C . ALA A 1 94 ? 20.861 -6.700 -43.633 1.00 79.19 94 ALA A C 1
ATOM 755 O O . ALA A 1 94 ? 21.517 -6.953 -44.643 1.00 79.19 94 ALA A O 1
ATOM 756 N N . THR A 1 95 ? 19.579 -7.050 -43.511 1.00 82.12 95 THR A N 1
ATOM 757 C CA . THR A 1 95 ? 18.829 -7.739 -44.572 1.00 82.12 95 THR A CA 1
ATOM 758 C C . THR A 1 95 ? 18.682 -6.855 -45.805 1.00 82.12 95 THR A C 1
ATOM 760 O O . THR A 1 95 ? 19.030 -7.297 -46.894 1.00 82.12 95 THR A O 1
ATOM 763 N N . SER A 1 96 ? 18.312 -5.579 -45.648 1.00 86.44 96 SER A N 1
ATOM 764 C CA . SER A 1 96 ? 18.230 -4.631 -46.769 1.00 86.44 96 SER A CA 1
ATOM 765 C C . SER A 1 96 ? 19.558 -4.480 -47.527 1.00 86.44 96 SER A C 1
ATOM 767 O O . SER A 1 96 ? 19.570 -4.411 -48.758 1.00 86.44 96 SER A O 1
ATOM 769 N N . TYR A 1 97 ? 20.689 -4.460 -46.814 1.00 83.25 97 TYR A N 1
ATOM 770 C CA . TYR A 1 97 ? 22.017 -4.394 -47.429 1.00 83.25 97 TYR A CA 1
ATOM 771 C C . TYR A 1 97 ? 22.336 -5.642 -48.261 1.00 83.25 97 TYR A C 1
ATOM 773 O O . TYR A 1 97 ? 22.799 -5.523 -49.397 1.00 83.25 97 TYR A O 1
ATOM 781 N N . LEU A 1 98 ? 22.061 -6.831 -47.717 1.00 83.19 98 LEU A N 1
ATOM 782 C CA . LEU A 1 98 ? 22.262 -8.091 -48.428 1.00 83.19 98 LEU A CA 1
ATOM 783 C C . LEU A 1 98 ? 21.381 -8.164 -49.678 1.00 83.19 98 LEU A C 1
ATOM 785 O O . LEU A 1 98 ? 21.902 -8.448 -50.754 1.00 83.19 98 LEU A O 1
ATOM 789 N N . THR A 1 99 ? 20.095 -7.822 -49.570 1.00 84.88 99 THR A N 1
ATOM 790 C CA . THR A 1 99 ? 19.157 -7.832 -50.704 1.00 84.88 99 THR A CA 1
ATOM 791 C C . THR A 1 99 ? 19.631 -6.931 -51.844 1.00 84.88 99 THR A C 1
ATOM 793 O O . THR A 1 99 ? 19.711 -7.380 -52.983 1.00 84.88 99 THR A O 1
ATOM 796 N N . ARG A 1 100 ? 20.062 -5.695 -51.551 1.00 83.44 100 ARG A N 1
ATOM 797 C CA . ARG A 1 100 ? 20.585 -4.774 -52.580 1.00 83.44 100 ARG A CA 1
ATOM 798 C C . ARG A 1 100 ? 21.835 -5.299 -53.284 1.00 83.44 100 ARG A C 1
ATOM 800 O O . ARG A 1 100 ? 22.057 -4.991 -54.454 1.00 83.44 100 ARG A O 1
ATOM 807 N N . ASN A 1 101 ? 22.682 -6.034 -52.568 1.00 84.06 101 ASN A N 1
ATOM 808 C CA . ASN A 1 101 ? 23.886 -6.616 -53.151 1.00 84.06 101 ASN A CA 1
ATOM 809 C C . ASN A 1 101 ? 23.555 -7.810 -54.050 1.00 84.06 101 ASN A C 1
ATOM 811 O O . ASN A 1 101 ? 24.155 -7.922 -55.116 1.00 84.06 101 ASN A O 1
ATOM 815 N N . TYR A 1 102 ? 22.585 -8.644 -53.665 1.00 79.50 102 TYR A N 1
ATOM 816 C CA . TYR A 1 102 ? 22.070 -9.710 -54.527 1.00 79.50 102 TYR A CA 1
ATOM 817 C C . TYR A 1 102 ? 21.448 -9.141 -55.808 1.00 79.50 102 TYR A C 1
ATOM 819 O O . TYR A 1 102 ? 21.869 -9.520 -56.895 1.00 79.50 102 TYR A O 1
ATOM 827 N N . GLU A 1 103 ? 20.570 -8.140 -55.703 1.00 82.69 103 GLU A N 1
ATOM 828 C CA . GLU A 1 103 ? 19.959 -7.477 -56.869 1.00 82.69 103 GLU A CA 1
ATOM 829 C C . GLU A 1 103 ? 21.001 -6.838 -57.807 1.00 82.69 103 GLU A C 1
ATOM 831 O O . GLU A 1 103 ? 20.827 -6.799 -59.025 1.00 82.69 103 GLU A O 1
ATOM 836 N N . ARG A 1 104 ? 22.104 -6.309 -57.260 1.00 81.12 104 ARG A N 1
ATOM 837 C CA . ARG A 1 104 ? 23.221 -5.797 -58.071 1.00 81.12 104 ARG A CA 1
ATOM 838 C C . ARG A 1 104 ? 23.994 -6.909 -58.768 1.00 81.12 104 ARG A C 1
ATOM 840 O O . ARG A 1 104 ? 24.410 -6.708 -59.904 1.00 81.12 104 ARG A O 1
ATOM 847 N N . ALA A 1 105 ? 24.217 -8.032 -58.090 1.00 78.25 105 ALA A N 1
ATOM 848 C CA . ALA A 1 105 ? 24.912 -9.176 -58.664 1.00 78.25 105 ALA A CA 1
ATOM 849 C C . ALA A 1 105 ? 24.095 -9.812 -59.798 1.00 78.25 105 ALA A C 1
ATOM 851 O O . ALA A 1 105 ? 24.658 -10.100 -60.847 1.00 78.25 105 ALA A O 1
ATOM 852 N N . GLU A 1 106 ? 22.776 -9.943 -59.634 1.00 79.44 106 GLU A N 1
ATOM 853 C CA . GLU A 1 106 ? 21.874 -10.442 -60.683 1.00 79.44 106 GLU A CA 1
ATOM 854 C C . GLU A 1 106 ? 21.905 -9.548 -61.925 1.00 79.44 106 GLU A C 1
ATOM 856 O O . GLU A 1 106 ? 22.175 -10.033 -63.021 1.00 79.44 106 GLU A O 1
ATOM 861 N N . LYS A 1 107 ? 21.777 -8.226 -61.753 1.00 80.19 107 LYS A N 1
ATOM 862 C CA . LYS A 1 107 ? 21.888 -7.270 -62.871 1.00 80.19 107 LYS A CA 1
ATOM 863 C C . LYS A 1 107 ? 23.240 -7.317 -63.577 1.00 80.19 107 LYS A C 1
ATOM 865 O O . LYS A 1 107 ? 23.316 -7.057 -64.774 1.00 80.19 107 LYS A O 1
ATOM 870 N N . PHE A 1 108 ? 24.313 -7.601 -62.842 1.00 74.00 108 PHE A N 1
ATOM 871 C CA . PHE A 1 108 ? 25.641 -7.752 -63.429 1.00 74.00 108 PHE A CA 1
ATOM 872 C C . PHE A 1 108 ? 25.737 -9.031 -64.268 1.00 74.00 108 PHE A C 1
ATOM 874 O O . PHE A 1 108 ? 26.256 -8.981 -65.376 1.00 74.00 108 PHE A O 1
ATOM 881 N N . ILE A 1 109 ? 25.192 -10.148 -63.777 1.00 73.75 109 ILE A N 1
ATOM 882 C CA . ILE A 1 109 ? 25.174 -11.430 -64.496 1.00 73.75 109 ILE A CA 1
ATOM 883 C C . ILE A 1 109 ? 24.335 -11.323 -65.777 1.00 73.75 109 ILE A C 1
ATOM 885 O O . ILE A 1 109 ? 24.808 -11.719 -66.841 1.00 73.75 109 ILE A O 1
ATOM 889 N N . GLU A 1 110 ? 23.143 -10.726 -65.698 1.00 71.31 110 GLU A N 1
ATOM 890 C CA . GLU A 1 110 ? 22.283 -10.463 -66.863 1.00 71.31 110 GLU A CA 1
ATOM 891 C C . GLU A 1 110 ? 22.989 -9.555 -67.882 1.00 71.31 110 GLU A C 1
ATOM 893 O O . GLU A 1 110 ? 23.057 -9.886 -69.061 1.00 71.31 110 GLU A O 1
ATOM 898 N N . SER A 1 111 ? 23.633 -8.476 -67.421 1.00 68.94 111 SER A N 1
ATOM 899 C CA . SER A 1 111 ? 24.428 -7.581 -68.275 1.00 68.94 111 SER A CA 1
ATOM 900 C C . SER A 1 111 ? 25.615 -8.265 -68.962 1.00 68.94 111 SER A C 1
ATOM 902 O O . SER A 1 111 ? 26.055 -7.777 -70.001 1.00 68.94 111 SER A O 1
ATOM 904 N N . THR A 1 112 ? 26.195 -9.316 -68.378 1.00 64.69 112 THR A N 1
ATOM 905 C CA . THR A 1 112 ? 27.314 -10.050 -68.992 1.00 64.69 112 THR A CA 1
ATOM 906 C C . THR A 1 112 ? 26.858 -11.156 -69.938 1.00 64.69 112 THR A C 1
ATOM 908 O O . THR A 1 112 ? 27.634 -11.560 -70.797 1.00 64.69 112 THR A O 1
ATOM 911 N N . ALA A 1 113 ? 25.615 -11.629 -69.812 1.00 60.56 113 ALA A N 1
ATOM 912 C CA . ALA A 1 113 ? 25.057 -12.673 -70.669 1.00 60.56 113 ALA A CA 1
ATOM 913 C C . ALA A 1 113 ? 24.669 -12.158 -72.070 1.00 60.56 113 ALA A C 1
ATOM 915 O O . ALA A 1 113 ? 24.688 -12.930 -73.023 1.00 60.56 113 ALA A O 1
ATOM 916 N N . ASP A 1 114 ? 24.393 -10.857 -72.214 1.00 58.22 114 ASP A N 1
ATOM 917 C CA . ASP A 1 114 ? 24.046 -10.213 -73.493 1.00 58.22 114 ASP A CA 1
ATOM 918 C C . ASP A 1 114 ? 25.266 -9.851 -74.374 1.00 58.22 114 ASP A C 1
ATOM 920 O O . ASP A 1 114 ? 25.098 -9.296 -75.458 1.00 58.22 114 ASP A O 1
ATOM 924 N N . ILE A 1 115 ? 26.499 -10.121 -73.922 1.00 58.22 115 ILE A N 1
ATOM 925 C CA . ILE A 1 115 ? 27.742 -9.743 -74.630 1.00 58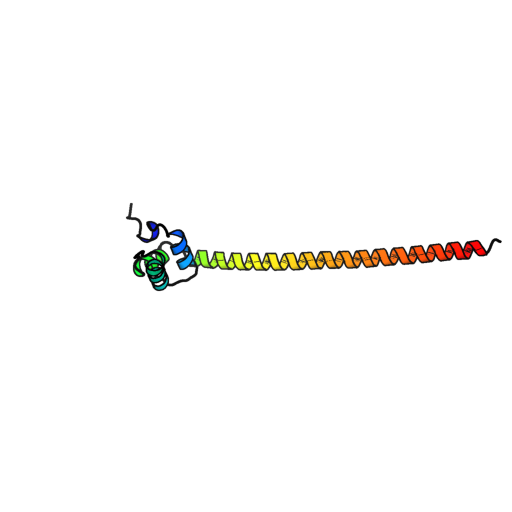.22 115 ILE A CA 1
ATOM 926 C C . ILE A 1 115 ? 28.328 -10.910 -75.461 1.00 58.22 115 ILE A C 1
ATOM 928 O O . ILE A 1 115 ? 29.137 -10.665 -76.353 1.00 58.22 115 ILE A O 1
ATOM 932 N N . ASP A 1 116 ? 27.881 -12.153 -75.236 1.00 54.09 116 ASP A N 1
ATOM 933 C CA . ASP A 1 116 ? 28.397 -13.373 -75.896 1.00 54.09 116 ASP A CA 1
ATOM 934 C C . ASP A 1 116 ? 27.420 -14.006 -76.930 1.00 54.09 116 ASP A C 1
ATOM 936 O O . ASP A 1 116 ? 27.476 -15.212 -77.190 1.00 54.09 116 ASP A O 1
ATOM 940 N N . LEU A 1 117 ? 26.536 -13.210 -77.551 1.00 46.62 117 LEU A N 1
ATOM 941 C CA . LEU A 1 117 ? 25.660 -13.600 -78.680 1.00 46.62 117 LEU A CA 1
ATOM 942 C C . LEU A 1 117 ? 25.974 -12.779 -79.937 1.00 46.62 117 LEU A C 1
ATOM 944 O O . LEU A 1 117 ? 25.957 -13.380 -81.037 1.00 46.62 117 LEU A O 1
#

Sequence (117 aa):
MPPKSKVELSIHYNEIVDLLLAGNSGRYVSDYLLNEYNEKISYKALNTYKKNKLNVKAAAKRKIIEKEKKRLIKKNTKKAATREAKAELSMEAATSYLTRNYERAEKFIESTADIDL

Radius of gyration: 34.17 Å; chains: 1; bounding box: 50×23×108 Å

pLDDT: mean 77.97, std 13.71, range [46.62, 97.19]

Foldseek 3Di:
DPDDAPLRVDPCNVVLLVCVLVVDQLVVSQVVCCVPPVDHDDSVSSVVCCVPPNPSVVSVVVVVVVVVVVVVVVVVVVVVVVVVVVVVVVVVVVVVVVVVVVVVVVVVVVVVVVPPD